Protein AF-A0A485AEH8-F1 (afdb_monomer_lite)

Radius of gyration: 14.66 Å; chains: 1; bounding box: 32×17×44 Å

InterPro domains:
  IPR001584 Integrase, catalytic core [PF13683] (2-50)
  IPR012337 Ribonuclease H-like superfamily [SSF53098] (1-50)

Structure (mmCIF, N/CA/C/O backbone):
data_AF-A0A485AEH8-F1
#
_entry.id   AF-A0A485AEH8-F1
#
loop_
_atom_site.group_PDB
_atom_site.id
_atom_site.type_symbol
_atom_site.label_atom_id
_atom_site.label_alt_id
_atom_site.label_comp_id
_atom_site.label_asym_id
_atom_site.label_entity_id
_atom_site.label_seq_id
_atom_site.pdbx_PDB_ins_code
_atom_site.Cartn_x
_atom_site.Cartn_y
_atom_site.Cartn_z
_atom_site.occupancy
_atom_site.B_iso_or_equiv
_atom_site.auth_seq_id
_atom_site.auth_comp_id
_atom_site.auth_asym_id
_atom_site.auth_atom_id
_atom_site.pdbx_PDB_model_num
ATOM 1 N N . MET A 1 1 ? 12.326 -13.327 -1.691 1.00 65.94 1 MET A N 1
ATOM 2 C CA . MET A 1 1 ? 11.587 -12.195 -2.304 1.00 65.94 1 MET A CA 1
ATOM 3 C C . MET A 1 1 ? 10.234 -11.956 -1.630 1.00 65.94 1 MET A C 1
ATOM 5 O O . MET A 1 1 ? 9.982 -10.834 -1.212 1.00 65.94 1 MET A O 1
ATOM 9 N N . ALA A 1 2 ? 9.409 -12.996 -1.438 1.00 72.81 2 ALA A N 1
ATOM 10 C CA . ALA A 1 2 ? 8.095 -12.877 -0.792 1.00 72.81 2 ALA A CA 1
ATOM 11 C C . ALA A 1 2 ? 8.147 -12.384 0.669 1.00 72.81 2 ALA A C 1
ATOM 13 O O . ALA A 1 2 ? 7.349 -11.543 1.058 1.00 72.81 2 ALA A O 1
ATOM 14 N N . GLU A 1 3 ? 9.117 -12.832 1.469 1.00 79.31 3 GLU A N 1
ATOM 15 C CA . GLU A 1 3 ? 9.223 -12.425 2.881 1.00 79.31 3 GLU A CA 1
ATOM 16 C C . GLU A 1 3 ? 9.506 -10.927 3.047 1.00 79.31 3 GLU A C 1
ATOM 18 O O . GLU A 1 3 ? 8.835 -10.248 3.820 1.00 79.31 3 GLU A O 1
ATOM 23 N N . ARG A 1 4 ? 10.453 -10.383 2.269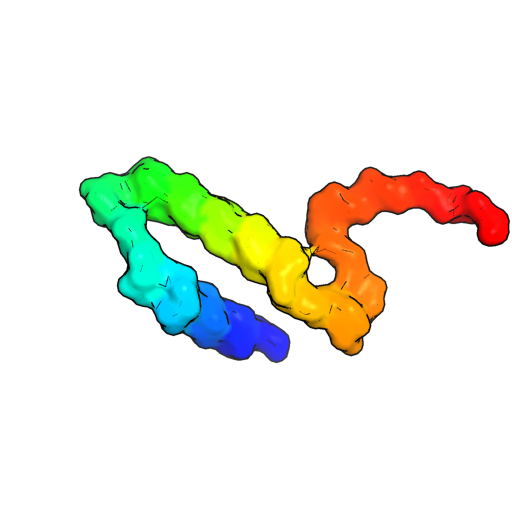 1.00 82.62 4 ARG A N 1
ATOM 24 C CA . ARG A 1 4 ? 10.759 -8.943 2.266 1.00 82.62 4 ARG A CA 1
ATOM 25 C C . ARG A 1 4 ? 9.582 -8.121 1.745 1.00 82.62 4 ARG A C 1
ATOM 27 O O . ARG A 1 4 ? 9.305 -7.063 2.294 1.00 82.62 4 ARG A O 1
ATOM 34 N N . PHE A 1 5 ? 8.882 -8.620 0.726 1.00 82.00 5 PHE A N 1
ATOM 35 C CA . PHE A 1 5 ? 7.655 -8.004 0.222 1.00 82.00 5 PHE A CA 1
ATOM 36 C C . PHE A 1 5 ? 6.589 -7.902 1.319 1.00 82.00 5 PHE A C 1
ATOM 38 O O . PHE A 1 5 ? 6.094 -6.813 1.597 1.00 82.00 5 PHE A O 1
ATOM 45 N N . VAL A 1 6 ? 6.287 -9.017 1.990 1.00 86.62 6 VAL A N 1
ATOM 46 C CA . VAL A 1 6 ? 5.294 -9.059 3.072 1.00 86.62 6 VAL A CA 1
ATOM 47 C C . VAL A 1 6 ? 5.719 -8.166 4.236 1.00 86.62 6 VAL A C 1
ATOM 49 O O . VAL A 1 6 ? 4.876 -7.465 4.793 1.00 86.62 6 VAL A O 1
ATOM 52 N N . LYS A 1 7 ? 7.013 -8.144 4.579 1.00 89.00 7 LYS A N 1
ATOM 53 C CA . LYS A 1 7 ? 7.546 -7.258 5.618 1.00 89.00 7 LYS A CA 1
ATOM 54 C C . LYS A 1 7 ? 7.304 -5.784 5.279 1.00 89.00 7 LYS A C 1
ATOM 56 O O . LYS A 1 7 ? 6.658 -5.102 6.065 1.00 89.00 7 LYS A O 1
ATOM 61 N N . THR A 1 8 ? 7.722 -5.328 4.096 1.00 88.19 8 THR A N 1
ATOM 62 C CA . THR A 1 8 ? 7.501 -3.943 3.643 1.00 88.19 8 THR A CA 1
ATOM 63 C C . THR A 1 8 ? 6.014 -3.590 3.593 1.00 88.19 8 THR A C 1
ATOM 65 O O . THR A 1 8 ? 5.608 -2.554 4.106 1.00 88.19 8 THR A O 1
ATOM 68 N N . MET A 1 9 ? 5.165 -4.463 3.041 1.00 89.81 9 MET A N 1
ATOM 69 C CA . MET A 1 9 ? 3.720 -4.211 2.992 1.00 89.81 9 MET A CA 1
ATOM 70 C C . MET A 1 9 ? 3.118 -4.035 4.391 1.00 89.81 9 MET A C 1
ATOM 72 O O . MET A 1 9 ? 2.263 -3.173 4.593 1.00 89.81 9 MET A O 1
ATOM 76 N N . LYS A 1 10 ? 3.549 -4.839 5.368 1.00 90.88 10 LYS A N 1
ATOM 77 C CA . LYS A 1 10 ? 3.012 -4.789 6.731 1.00 90.88 10 LYS A CA 1
ATOM 78 C C . LYS A 1 10 ? 3.521 -3.584 7.519 1.00 90.88 10 LYS A C 1
ATOM 80 O O . LYS A 1 10 ? 2.699 -2.908 8.133 1.00 90.88 10 LYS A O 1
ATOM 85 N N . GLU A 1 11 ? 4.827 -3.333 7.505 1.00 93.06 11 GLU A N 1
ATOM 86 C CA . GLU A 1 11 ? 5.458 -2.306 8.345 1.00 93.06 11 GLU A CA 1
ATOM 87 C C . GLU A 1 11 ? 5.337 -0.900 7.755 1.00 93.06 11 GLU A C 1
ATOM 89 O O . GLU A 1 11 ? 5.020 0.025 8.494 1.00 93.06 11 GLU A O 1
ATOM 94 N N . ASP A 1 12 ? 5.482 -0.741 6.439 1.00 89.00 12 ASP A N 1
ATOM 95 C CA . ASP A 1 12 ? 5.580 0.596 5.837 1.00 89.00 12 ASP A CA 1
ATOM 96 C C . ASP A 1 12 ? 4.230 1.109 5.318 1.00 89.00 12 ASP A C 1
ATOM 98 O O . ASP A 1 12 ? 3.995 2.314 5.271 1.00 89.00 12 ASP A O 1
ATOM 102 N N . TYR A 1 13 ? 3.308 0.208 4.958 1.00 88.94 13 TYR A N 1
ATOM 103 C CA . TYR A 1 13 ? 2.007 0.585 4.394 1.00 88.94 13 TYR A CA 1
ATOM 104 C C . TYR A 1 13 ? 0.854 0.267 5.341 1.00 88.94 13 TYR A C 1
ATOM 106 O O . TYR A 1 13 ? 0.111 1.161 5.744 1.00 88.94 13 TYR A O 1
ATOM 114 N N . ILE A 1 14 ? 0.667 -1.003 5.712 1.00 89.88 14 ILE A N 1
ATOM 115 C CA . ILE A 1 14 ? -0.526 -1.433 6.458 1.00 89.88 14 ILE A CA 1
ATOM 116 C C . ILE A 1 14 ? -0.531 -0.877 7.887 1.00 89.88 14 ILE A C 1
ATOM 118 O O . ILE A 1 14 ? -1.615 -0.540 8.375 1.00 89.88 14 ILE A O 1
ATOM 122 N N . ALA A 1 15 ? 0.628 -0.757 8.542 1.00 91.69 15 ALA A N 1
ATOM 123 C CA . ALA A 1 15 ? 0.736 -0.208 9.895 1.00 91.69 15 ALA A CA 1
ATOM 124 C C . ALA A 1 15 ? 0.241 1.246 9.989 1.00 91.69 15 ALA A C 1
ATOM 126 O O . ALA A 1 15 ? -0.422 1.601 10.960 1.00 91.69 15 ALA A O 1
ATOM 127 N N . PHE A 1 16 ? 0.484 2.053 8.953 1.00 88.25 16 PHE A N 1
ATOM 128 C CA . PHE A 1 16 ? 0.116 3.475 8.914 1.00 88.25 16 PHE A CA 1
ATOM 129 C C . PHE A 1 16 ? -1.177 3.755 8.136 1.00 88.25 16 PHE A C 1
ATOM 131 O O . PHE A 1 16 ? -1.653 4.887 8.092 1.00 88.25 16 PHE A O 1
ATOM 138 N N . MET A 1 17 ? -1.772 2.729 7.525 1.00 91.06 17 MET A N 1
ATOM 139 C CA . MET A 1 17 ? -2.970 2.874 6.709 1.00 91.06 17 MET A CA 1
ATOM 140 C C . MET A 1 17 ? -4.214 3.136 7.571 1.00 91.06 17 MET A C 1
ATOM 142 O O . MET A 1 17 ? -4.576 2.260 8.373 1.00 91.06 17 MET A O 1
ATOM 146 N N . PRO A 1 18 ? -4.932 4.257 7.356 1.00 84.44 18 PRO A N 1
ATOM 147 C CA . PRO A 1 18 ? -6.235 4.481 7.966 1.00 84.44 18 PRO A CA 1
ATOM 148 C C . PRO A 1 18 ? -7.259 3.494 7.390 1.00 84.44 18 PRO A C 1
ATOM 150 O O . PRO A 1 18 ? -7.334 3.284 6.176 1.00 84.44 18 PRO A O 1
ATOM 153 N N . LYS A 1 19 ? -8.044 2.865 8.271 1.00 85.38 19 LYS A N 1
ATOM 154 C CA . LYS A 1 19 ? -9.043 1.837 7.919 1.00 85.38 19 LYS A CA 1
ATOM 155 C C . LYS A 1 19 ? -10.390 2.127 8.601 1.00 85.38 19 LYS A C 1
ATOM 157 O O . LYS A 1 19 ? -10.816 1.340 9.440 1.00 85.38 19 LYS A O 1
ATOM 162 N N . PRO A 1 20 ? -11.039 3.265 8.296 1.00 83.75 20 PRO A N 1
ATOM 163 C CA . PRO A 1 20 ? -12.318 3.624 8.914 1.00 83.75 20 PRO A CA 1
ATOM 164 C C . PRO A 1 20 ? -13.452 2.658 8.533 1.00 83.75 20 PRO A C 1
ATOM 166 O O . PRO A 1 20 ? -14.386 2.471 9.303 1.00 83.75 20 PRO A O 1
ATOM 169 N N . ASP A 1 21 ? -13.353 2.014 7.368 1.00 92.88 21 ASP A N 1
ATOM 170 C CA . ASP A 1 21 ? -14.284 0.998 6.889 1.00 92.88 21 ASP A CA 1
ATOM 171 C C . ASP A 1 21 ? -13.592 0.046 5.895 1.00 92.88 21 ASP A C 1
ATOM 173 O O . ASP A 1 21 ? -12.510 0.332 5.369 1.00 92.88 21 ASP A O 1
ATOM 177 N N . VAL A 1 22 ? -14.234 -1.094 5.623 1.00 90.56 22 VAL A N 1
ATOM 178 C CA . VAL A 1 22 ? -13.690 -2.157 4.760 1.00 90.56 22 VAL A CA 1
ATOM 179 C C . VAL A 1 22 ? -13.443 -1.669 3.331 1.00 90.56 22 VAL A C 1
ATOM 181 O O . VAL A 1 22 ? -12.416 -1.997 2.737 1.00 90.56 22 VAL A O 1
ATOM 184 N N . ARG A 1 23 ? -14.343 -0.857 2.766 1.00 93.06 23 ARG A N 1
ATOM 185 C CA . ARG A 1 23 ? -14.215 -0.371 1.385 1.00 93.06 23 ARG A CA 1
ATOM 186 C C . ARG A 1 23 ? -13.029 0.580 1.260 1.00 93.06 23 ARG A C 1
ATOM 188 O O . ARG A 1 23 ? -12.274 0.486 0.292 1.00 93.06 23 ARG A O 1
ATOM 195 N N . THR A 1 24 ? -12.837 1.456 2.238 1.00 90.75 24 THR A N 1
ATOM 196 C CA . THR A 1 24 ? -11.684 2.362 2.296 1.00 90.75 24 THR A CA 1
ATOM 197 C C . THR A 1 24 ? -10.381 1.595 2.515 1.00 90.75 24 THR A C 1
ATOM 199 O O . THR A 1 24 ? -9.403 1.852 1.813 1.00 90.75 24 THR A O 1
ATOM 202 N N . ALA A 1 25 ? -10.370 0.587 3.392 1.00 90.25 25 ALA A N 1
ATOM 203 C CA . ALA A 1 25 ? -9.199 -0.266 3.60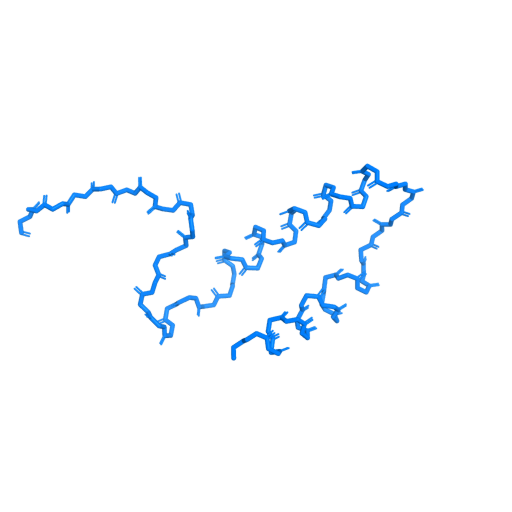2 1.00 90.25 25 ALA A CA 1
ATOM 204 C C . ALA A 1 25 ? -8.767 -0.995 2.314 1.00 90.25 25 ALA A C 1
ATOM 206 O O . ALA A 1 25 ? -7.579 -1.031 1.998 1.00 90.25 25 ALA A O 1
ATOM 207 N N . LEU A 1 26 ? -9.719 -1.515 1.531 1.00 92.44 26 LEU A N 1
ATOM 208 C CA . LEU A 1 26 ? -9.427 -2.174 0.252 1.00 92.44 26 LEU A CA 1
ATOM 209 C C . LEU A 1 26 ? -8.875 -1.201 -0.801 1.00 92.44 26 LEU A C 1
ATOM 211 O O . LEU A 1 26 ? -7.938 -1.545 -1.521 1.00 92.44 26 LEU A O 1
ATOM 215 N N . ARG A 1 27 ? -9.409 0.026 -0.876 1.00 92.88 27 ARG A N 1
ATOM 216 C CA . ARG A 1 27 ? -8.893 1.066 -1.789 1.00 92.88 27 ARG A CA 1
ATOM 217 C C . ARG A 1 27 ? -7.471 1.478 -1.418 1.00 92.88 27 ARG A C 1
ATOM 219 O O . ARG A 1 27 ? -6.615 1.572 -2.292 1.00 92.88 27 ARG A O 1
ATOM 226 N N . ASN A 1 28 ? -7.209 1.655 -0.127 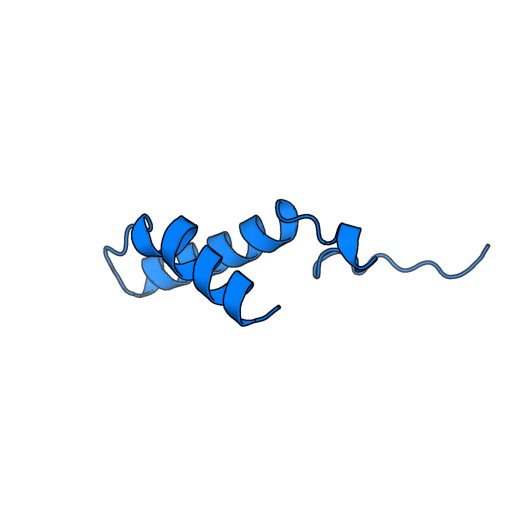1.00 90.19 28 ASN A N 1
ATOM 227 C CA . ASN A 1 28 ? -5.882 2.000 0.368 1.00 90.19 28 ASN A CA 1
ATOM 228 C C . ASN A 1 28 ? -4.874 0.862 0.134 1.00 90.19 28 ASN A C 1
ATOM 230 O O . ASN A 1 28 ? -3.719 1.121 -0.195 1.00 90.19 28 ASN A O 1
ATOM 234 N N . LEU A 1 29 ? -5.310 -0.398 0.229 1.00 91.19 29 LEU A N 1
ATOM 235 C CA . LEU A 1 29 ? -4.476 -1.554 -0.095 1.00 91.19 29 LEU A CA 1
ATOM 236 C C . LEU A 1 29 ? -4.103 -1.603 -1.586 1.00 91.19 29 LEU A C 1
ATOM 238 O O . LEU A 1 29 ? -2.941 -1.835 -1.917 1.00 91.19 29 LEU A O 1
ATOM 242 N N . ALA A 1 30 ? -5.051 -1.328 -2.484 1.00 90.56 30 ALA A N 1
ATOM 243 C CA . ALA A 1 30 ? -4.771 -1.234 -3.918 1.00 90.56 30 ALA A CA 1
ATOM 244 C C . ALA A 1 30 ? -3.765 -0.110 -4.244 1.00 90.56 30 ALA A C 1
ATOM 246 O O . ALA A 1 30 ? -2.848 -0.303 -5.047 1.00 90.56 30 ALA A O 1
ATOM 247 N N . ALA A 1 31 ? -3.890 1.040 -3.574 1.00 90.25 31 ALA A N 1
ATOM 248 C CA . ALA A 1 31 ? -2.937 2.140 -3.704 1.00 90.25 31 ALA A CA 1
ATOM 249 C C . ALA A 1 31 ? -1.536 1.754 -3.192 1.00 90.25 31 ALA A C 1
ATOM 251 O O . ALA A 1 31 ? -0.544 2.043 -3.857 1.00 90.25 31 ALA A O 1
ATOM 252 N N . ALA A 1 32 ? -1.448 1.036 -2.067 1.00 89.44 32 ALA A N 1
ATOM 253 C CA . ALA A 1 32 ? -0.180 0.552 -1.519 1.00 89.44 32 ALA A CA 1
ATOM 254 C C . ALA A 1 32 ? 0.550 -0.404 -2.477 1.00 89.44 32 ALA A C 1
ATOM 256 O O . ALA A 1 32 ? 1.755 -0.266 -2.671 1.00 89.44 32 ALA A O 1
ATOM 257 N N . PHE A 1 33 ? -0.167 -1.329 -3.129 1.00 87.50 33 PHE A N 1
ATOM 258 C CA . PHE A 1 33 ? 0.440 -2.203 -4.141 1.00 87.50 33 PHE A CA 1
ATOM 259 C C . PHE A 1 33 ? 0.964 -1.422 -5.349 1.00 87.50 33 PHE A C 1
ATOM 261 O O . PHE A 1 33 ? 2.054 -1.712 -5.837 1.00 87.50 33 PHE A O 1
ATOM 268 N N . THR A 1 34 ? 0.212 -0.424 -5.817 1.00 88.88 34 THR A N 1
ATOM 269 C CA . THR A 1 34 ? 0.629 0.431 -6.940 1.00 88.88 34 THR A CA 1
ATOM 270 C C . THR A 1 34 ? 1.893 1.210 -6.581 1.00 88.88 34 THR A C 1
ATOM 272 O O . THR A 1 34 ? 2.896 1.109 -7.280 1.00 88.88 34 THR A O 1
ATOM 275 N N . HIS A 1 35 ? 1.894 1.876 -5.424 1.00 86.81 35 HIS A N 1
ATOM 276 C CA . HIS A 1 35 ? 3.033 2.653 -4.942 1.00 86.81 35 HIS A CA 1
ATOM 277 C C . HIS A 1 35 ? 4.274 1.787 -4.687 1.00 86.81 35 HIS A C 1
ATOM 279 O O . HIS A 1 35 ? 5.387 2.193 -5.019 1.00 86.81 35 HIS A O 1
ATOM 285 N N . TYR A 1 36 ? 4.099 0.584 -4.130 1.00 83.88 36 TYR A N 1
ATOM 286 C CA . TYR A 1 36 ? 5.185 -0.385 -3.991 1.00 83.88 36 TYR A CA 1
ATOM 287 C C . TYR A 1 36 ? 5.794 -0.711 -5.358 1.00 83.88 36 TYR A C 1
ATOM 289 O O . TYR A 1 36 ? 7.009 -0.656 -5.508 1.00 83.88 36 TYR A O 1
ATOM 297 N N . ASN A 1 37 ? 4.962 -0.993 -6.362 1.00 80.31 37 ASN A N 1
ATOM 298 C CA . ASN A 1 37 ? 5.428 -1.367 -7.697 1.00 80.31 37 ASN A CA 1
ATOM 299 C C . ASN A 1 37 ? 6.064 -0.209 -8.496 1.00 80.31 37 ASN A C 1
ATOM 301 O O . ASN A 1 37 ? 6.812 -0.443 -9.444 1.00 80.31 37 ASN A O 1
ATOM 305 N N . GLU A 1 38 ? 5.746 1.041 -8.165 1.00 83.25 38 GLU A N 1
ATOM 306 C CA . GLU A 1 38 ? 6.333 2.224 -8.811 1.00 83.25 38 GLU A CA 1
ATOM 307 C C . GLU A 1 38 ? 7.656 2.646 -8.162 1.00 83.25 38 GLU A C 1
ATOM 309 O O . GLU A 1 38 ? 8.580 3.059 -8.860 1.00 83.25 38 GLU A O 1
ATOM 314 N N . ASN A 1 39 ? 7.764 2.530 -6.833 1.00 79.31 39 ASN A N 1
ATOM 315 C CA . ASN A 1 39 ? 8.887 3.087 -6.072 1.00 79.31 39 ASN A CA 1
ATOM 316 C C . ASN A 1 39 ? 9.921 2.051 -5.636 1.00 79.31 39 ASN A C 1
ATOM 318 O O . ASN A 1 39 ? 11.057 2.418 -5.325 1.00 79.31 39 ASN A O 1
ATOM 322 N N . HIS A 1 40 ? 9.571 0.762 -5.581 1.00 73.62 40 HIS A N 1
ATOM 323 C CA . HIS A 1 40 ? 10.595 -0.246 -5.359 1.00 73.62 40 HIS A CA 1
ATOM 324 C C . HIS A 1 40 ? 11.389 -0.495 -6.638 1.00 73.62 40 HIS A C 1
ATOM 326 O O . HIS A 1 40 ? 10.805 -0.656 -7.710 1.00 73.62 40 HIS A O 1
ATOM 332 N N . PRO A 1 41 ? 12.727 -0.583 -6.540 1.00 62.62 41 PRO A N 1
ATOM 333 C CA . PRO A 1 41 ? 13.572 -0.868 -7.683 1.00 62.62 41 PRO A CA 1
ATOM 334 C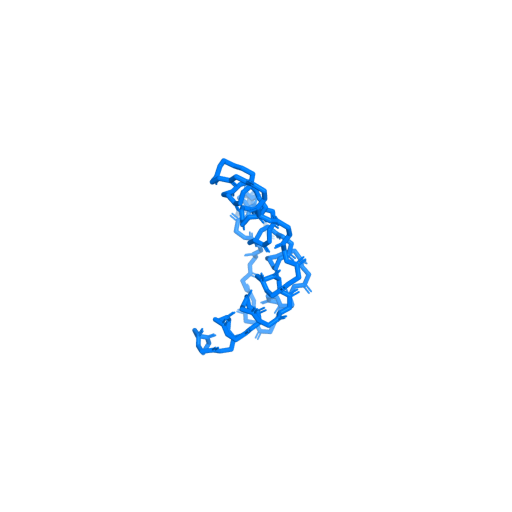 C . PRO A 1 41 ? 13.298 -2.294 -8.182 1.00 62.62 41 PRO A C 1
ATOM 336 O O . PRO A 1 41 ? 13.945 -3.257 -7.771 1.00 62.62 41 PRO A O 1
ATOM 339 N N . HIS A 1 42 ? 12.362 -2.433 -9.120 1.00 59.69 42 HIS A N 1
ATOM 340 C CA . HIS A 1 42 ? 12.225 -3.627 -9.959 1.00 59.69 42 HIS A CA 1
ATOM 341 C C . HIS A 1 42 ? 13.479 -3.846 -10.831 1.00 59.69 42 HIS A C 1
ATOM 343 O O . HIS A 1 42 ? 13.750 -4.954 -11.300 1.00 59.69 42 HIS A O 1
ATOM 349 N N . SER A 1 43 ? 14.301 -2.800 -10.961 1.00 49.56 43 SER A N 1
ATOM 350 C CA . SER A 1 43 ? 15.539 -2.733 -11.735 1.00 49.56 43 SER A CA 1
ATOM 351 C C . SER A 1 43 ? 16.664 -3.652 -11.249 1.00 49.56 43 SER A C 1
ATOM 353 O O . SER A 1 43 ? 17.615 -3.860 -11.992 1.00 49.56 43 SER A O 1
ATOM 355 N N . ALA A 1 44 ? 16.576 -4.248 -10.053 1.00 48.16 44 ALA A N 1
ATOM 356 C CA . ALA A 1 44 ? 17.551 -5.262 -9.631 1.00 48.16 44 ALA A CA 1
ATOM 357 C C . ALA A 1 44 ? 17.353 -6.622 -10.337 1.00 48.16 44 ALA A C 1
ATOM 359 O O . ALA A 1 44 ? 18.248 -7.462 -10.298 1.00 48.16 44 ALA A O 1
ATOM 360 N N . LEU A 1 45 ? 16.194 -6.849 -10.974 1.00 53.94 45 LEU A N 1
ATOM 361 C CA . LEU A 1 45 ? 15.843 -8.109 -11.646 1.00 53.94 45 LEU A CA 1
ATOM 362 C C . LEU A 1 45 ? 15.459 -7.938 -13.130 1.00 53.94 45 LEU A C 1
ATOM 364 O O . LEU A 1 45 ? 15.075 -8.916 -13.761 1.00 53.94 45 LEU A O 1
ATOM 368 N N . GLY A 1 46 ? 15.541 -6.726 -13.695 1.00 51.06 46 GLY A N 1
ATOM 369 C CA . GLY A 1 46 ? 15.241 -6.473 -15.114 1.00 51.06 46 GLY A CA 1
ATOM 370 C C . GLY A 1 46 ? 13.763 -6.604 -15.513 1.00 51.06 46 GLY A C 1
ATOM 371 O O . GLY A 1 46 ? 13.457 -6.606 -16.701 1.00 51.06 46 GLY A O 1
ATOM 372 N N . TYR A 1 47 ? 12.838 -6.704 -14.553 1.00 57.00 47 TYR A N 1
ATOM 373 C CA . TYR A 1 47 ? 11.403 -6.760 -14.839 1.00 57.00 47 TYR A CA 1
ATOM 374 C C . TYR A 1 47 ? 10.804 -5.352 -14.895 1.00 57.00 47 TYR A C 1
ATOM 376 O O . TYR A 1 47 ? 1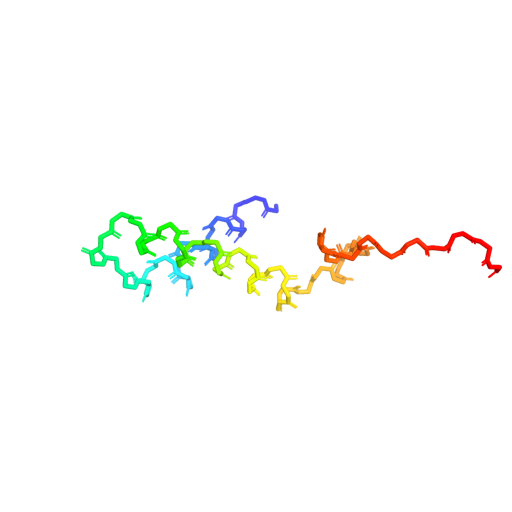1.051 -4.525 -14.019 1.00 57.00 47 TYR A O 1
ATOM 384 N N . HIS A 1 48 ? 9.998 -5.086 -15.924 1.00 58.53 48 HIS A N 1
ATOM 385 C CA . HIS A 1 48 ? 9.197 -3.869 -16.013 1.00 58.53 48 HIS A CA 1
ATOM 386 C C . HIS A 1 48 ? 8.096 -3.859 -14.946 1.00 58.53 48 HIS A C 1
ATOM 388 O O . HIS A 1 48 ? 7.596 -4.915 -14.549 1.00 58.53 48 HIS A O 1
ATOM 394 N N . SER A 1 49 ? 7.692 -2.662 -14.508 1.00 57.25 49 SER A N 1
ATOM 395 C CA . SER A 1 49 ? 6.512 -2.487 -13.660 1.00 57.25 49 SER A CA 1
ATOM 396 C C . SER A 1 49 ? 5.312 -3.221 -14.284 1.00 57.25 49 SER A C 1
ATOM 398 O O . SER A 1 49 ? 5.132 -3.139 -15.501 1.00 57.25 49 SER A O 1
ATOM 400 N N . PRO A 1 50 ? 4.457 -3.901 -13.497 1.00 59.50 50 PRO A N 1
ATOM 401 C CA . PRO A 1 50 ? 3.357 -4.723 -14.020 1.00 59.50 50 PRO A CA 1
ATOM 402 C C . PRO A 1 50 ? 2.353 -3.983 -14.923 1.00 59.50 50 PRO A C 1
ATOM 404 O O . PRO A 1 50 ? 1.582 -4.624 -15.628 1.00 59.50 50 PRO A O 1
ATOM 407 N N . GLY A 1 51 ? 2.350 -2.644 -14.900 1.00 61.72 51 GLY A N 1
ATOM 408 C CA . GLY A 1 51 ? 1.527 -1.788 -15.760 1.00 61.72 51 GLY A CA 1
ATOM 409 C C . GLY A 1 51 ? 2.164 -1.388 -17.096 1.00 61.72 51 GLY A C 1
ATOM 410 O O . GLY A 1 51 ? 1.500 -0.737 -17.896 1.00 61.72 51 GLY A O 1
ATOM 411 N N . ASN A 1 52 ? 3.420 -1.755 -17.3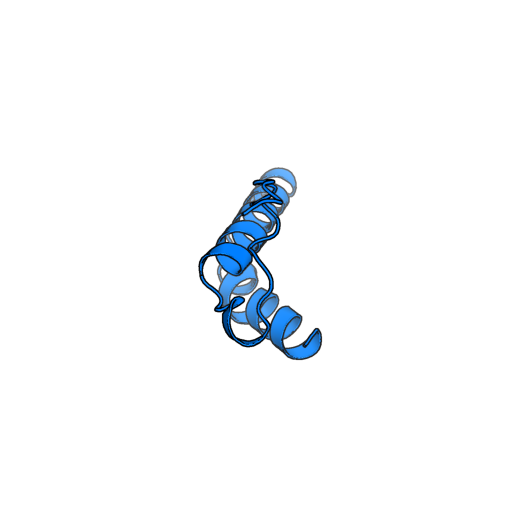71 1.00 51.88 52 ASN A N 1
ATOM 412 C CA . ASN A 1 52 ? 4.070 -1.449 -18.646 1.00 51.88 52 ASN A CA 1
ATOM 413 C C . ASN A 1 52 ? 3.891 -2.602 -19.643 1.00 51.88 52 ASN A C 1
ATOM 415 O O . ASN A 1 52 ? 4.847 -3.269 -20.037 1.00 51.88 52 ASN A O 1
ATOM 419 N N . THR A 1 53 ? 2.655 -2.833 -20.079 1.00 51.72 53 THR A N 1
ATOM 420 C CA . THR A 1 53 ? 2.393 -3.538 -21.341 1.00 51.72 53 THR A CA 1
ATOM 421 C C . THR A 1 53 ? 2.571 -2.556 -22.499 1.00 51.72 53 THR A C 1
ATOM 423 O O . THR A 1 53 ? 1.607 -2.150 -23.143 1.00 51.72 53 THR A O 1
ATOM 426 N N . GLY A 1 54 ? 3.812 -2.131 -22.731 1.00 48.06 54 GLY A N 1
ATOM 427 C CA . GLY A 1 54 ? 4.230 -1.408 -23.929 1.00 48.06 54 GLY A CA 1
ATOM 428 C C . GLY A 1 54 ? 5.016 -2.360 -24.819 1.00 48.06 54 GLY A C 1
ATOM 429 O O . GLY A 1 54 ? 6.191 -2.613 -24.571 1.00 48.06 54 GLY A O 1
ATOM 430 N N . GLY A 1 55 ? 4.354 -2.944 -25.816 1.00 53.34 55 GLY A N 1
ATOM 431 C CA . GLY A 1 55 ? 5.011 -3.772 -26.818 1.00 53.34 55 GLY A CA 1
ATOM 432 C C . GLY A 1 55 ? 5.887 -2.938 -27.753 1.00 53.34 55 GLY A C 1
ATOM 433 O O . GLY A 1 55 ? 5.474 -1.874 -28.194 1.00 53.34 55 GLY A O 1
ATOM 434 N N . SER A 1 56 ? 7.065 -3.458 -28.092 1.00 45.22 56 SER A N 1
ATOM 435 C CA . SER A 1 56 ? 7.616 -3.405 -29.450 1.00 45.22 56 SER A CA 1
ATOM 436 C C . SER A 1 56 ? 8.830 -4.328 -29.515 1.00 45.22 56 SER A C 1
ATOM 438 O O . SER A 1 56 ? 9.919 -3.981 -29.069 1.00 45.22 56 SER A O 1
ATOM 440 N N . GLY A 1 57 ? 8.631 -5.518 -30.083 1.00 53.12 57 GLY A N 1
ATOM 441 C CA . GLY A 1 57 ? 9.701 -6.185 -30.817 1.00 53.12 57 GLY A CA 1
ATOM 442 C C . GLY A 1 57 ? 10.041 -5.389 -32.084 1.00 53.12 57 GLY A C 1
ATOM 443 O O . GLY A 1 57 ? 9.202 -4.637 -32.577 1.00 53.12 57 GLY A O 1
ATOM 444 N N . HIS A 1 58 ? 11.258 -5.594 -32.596 1.00 42.78 58 HIS A N 1
ATOM 445 C CA . HIS A 1 58 ? 11.932 -4.856 -33.680 1.00 42.78 58 HIS A CA 1
ATOM 446 C C . HIS A 1 58 ? 12.258 -3.393 -33.321 1.00 42.78 58 HIS A C 1
ATOM 448 O O . HIS A 1 58 ? 11.364 -2.592 -33.088 1.00 42.78 58 HIS A O 1
ATOM 454 N N . ARG A 1 59 ? 13.523 -2.965 -33.271 1.00 44.81 59 ARG A N 1
ATOM 455 C CA . ARG A 1 59 ? 14.702 -3.291 -34.093 1.00 44.81 59 ARG A CA 1
ATOM 456 C C . ARG A 1 59 ? 15.974 -3.318 -33.255 1.00 44.81 59 ARG A C 1
ATOM 458 O O . ARG A 1 59 ? 16.023 -2.549 -32.273 1.00 44.81 59 ARG A O 1
#

Organism: Raoultella planticola (NCBI:txid575)

Secondary structure (DSSP, 8-state):
-HHHHHHHIIIIIITT---SSHHHHHHHHHHHHHHHHHHS-GGGTTPPPTT--------

pLDDT: mean 75.94, std 16.77, range [42.78, 93.06]

Foldseek 3Di:
DVVVVVVCCVPVQVVPQDPPDPVSSVVSSVVSVQCCLVPPPPVVVPDHRPPPPPDDDDD

Sequence (59 aa):
MAERFVKTMKEDYIAFMPKPDVRTALRNLAAAFTHYNENHPHSALGYHSPGNTGGSGHR